Protein AF-A0A6J6LX44-F1 (afdb_monomer_lite)

Structure (mmCIF, N/CA/C/O backbone):
data_AF-A0A6J6LX44-F1
#
_entry.id   AF-A0A6J6LX44-F1
#
loop_
_atom_site.group_PDB
_atom_site.id
_atom_site.type_symbol
_atom_site.label_atom_id
_atom_site.label_alt_id
_atom_site.label_comp_id
_atom_site.label_asym_id
_atom_site.label_entity_id
_atom_site.label_seq_id
_atom_site.pdbx_PDB_ins_code
_atom_site.Cartn_x
_atom_site.Cartn_y
_atom_site.Cartn_z
_atom_site.occupancy
_atom_site.B_iso_or_equiv
_atom_site.auth_seq_id
_atom_site.auth_comp_id
_atom_site.auth_asym_id
_atom_site.auth_atom_id
_atom_site.pdbx_PDB_model_num
ATOM 1 N N . MET A 1 1 ? 4.984 -3.266 -17.856 1.00 86.38 1 MET A N 1
ATOM 2 C CA . MET A 1 1 ? 5.104 -4.556 -17.162 1.00 86.38 1 MET A CA 1
ATOM 3 C C . MET A 1 1 ? 6.477 -5.105 -17.465 1.00 86.38 1 MET A C 1
ATOM 5 O O . MET A 1 1 ? 6.899 -4.957 -18.605 1.00 86.38 1 MET A O 1
ATOM 9 N N . TRP A 1 2 ? 7.186 -5.632 -16.472 1.00 90.56 2 TRP A N 1
ATOM 10 C CA . TRP A 1 2 ? 8.368 -6.455 -16.736 1.00 90.56 2 TRP A CA 1
ATOM 11 C C . TRP A 1 2 ? 7.981 -7.790 -17.385 1.00 90.56 2 TRP A C 1
ATOM 13 O O . TRP A 1 2 ? 6.806 -8.147 -17.423 1.00 90.56 2 TRP A O 1
ATOM 23 N N . ASP A 1 3 ? 8.971 -8.530 -17.876 1.00 96.00 3 ASP A N 1
ATOM 24 C CA . ASP A 1 3 ? 8.762 -9.806 -18.579 1.00 96.00 3 ASP A CA 1
ATOM 25 C C . ASP A 1 3 ? 8.414 -10.973 -17.625 1.00 96.00 3 ASP A C 1
ATOM 27 O O . ASP A 1 3 ? 8.416 -12.133 -18.029 1.00 96.00 3 ASP A O 1
ATOM 31 N N . ASP A 1 4 ? 8.152 -10.675 -16.347 1.00 96.44 4 ASP A N 1
ATOM 32 C CA . ASP A 1 4 ? 7.800 -11.634 -15.293 1.00 96.44 4 ASP A CA 1
ATOM 33 C C . ASP A 1 4 ? 6.288 -11.750 -15.031 1.00 96.44 4 ASP A C 1
ATOM 35 O O . ASP A 1 4 ? 5.885 -12.483 -14.130 1.00 96.44 4 ASP A O 1
ATOM 39 N N . ASP A 1 5 ? 5.462 -11.020 -15.785 1.00 94.94 5 ASP A N 1
ATOM 40 C CA . ASP A 1 5 ? 3.997 -10.968 -15.672 1.00 94.94 5 ASP A CA 1
ATOM 41 C C . ASP A 1 5 ? 3.430 -10.501 -14.309 1.00 94.94 5 ASP A C 1
ATOM 43 O O . ASP A 1 5 ? 2.211 -10.487 -14.130 1.00 94.94 5 ASP A O 1
ATOM 47 N N . TRP A 1 6 ? 4.266 -10.028 -13.372 1.00 96.62 6 TRP A N 1
ATOM 48 C CA . TRP A 1 6 ? 3.835 -9.584 -12.035 1.00 96.62 6 TRP A CA 1
ATOM 49 C C . TRP A 1 6 ? 4.286 -8.179 -11.641 1.00 96.62 6 TRP A C 1
ATOM 51 O O . TRP A 1 6 ? 3.507 -7.408 -11.074 1.00 96.62 6 TRP A O 1
ATOM 61 N N . THR A 1 7 ? 5.540 -7.825 -11.904 1.00 96.50 7 THR A N 1
ATOM 62 C CA . THR A 1 7 ? 6.130 -6.571 -11.434 1.00 96.50 7 THR A CA 1
ATOM 63 C C . THR A 1 7 ? 5.613 -5.353 -12.204 1.00 96.50 7 THR A C 1
ATOM 65 O O . THR A 1 7 ? 6.103 -4.986 -13.280 1.00 96.50 7 THR A O 1
ATOM 68 N N . ALA A 1 8 ? 4.636 -4.667 -11.612 1.00 97.31 8 ALA A N 1
ATOM 69 C CA . ALA A 1 8 ? 4.163 -3.376 -12.093 1.00 97.31 8 ALA A CA 1
ATOM 70 C C . ALA A 1 8 ? 5.174 -2.264 -11.761 1.00 97.31 8 ALA A C 1
ATOM 72 O O . ALA A 1 8 ? 5.498 -2.022 -10.600 1.00 97.31 8 ALA A O 1
ATOM 73 N N . VAL A 1 9 ? 5.639 -1.552 -12.791 1.00 97.12 9 VAL A N 1
ATOM 74 C CA . VAL A 1 9 ? 6.546 -0.399 -12.670 1.00 97.12 9 VAL A CA 1
ATOM 75 C C . VAL A 1 9 ? 5.939 0.854 -13.293 1.00 97.12 9 VAL A C 1
ATOM 77 O O . VAL A 1 9 ? 5.132 0.768 -14.223 1.00 97.12 9 VAL A O 1
ATOM 80 N N . THR A 1 10 ? 6.340 2.023 -12.796 1.00 97.56 10 THR A N 1
ATOM 81 C CA . THR A 1 10 ? 6.007 3.315 -13.406 1.00 97.56 10 T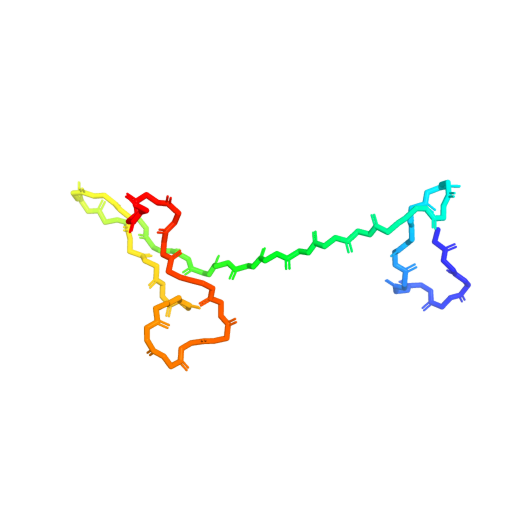HR A CA 1
ATOM 82 C C . THR A 1 10 ? 6.700 3.451 -14.763 1.00 97.56 10 THR A C 1
ATOM 84 O O . THR A 1 10 ? 7.832 3.004 -14.947 1.00 97.56 10 THR A O 1
ATOM 87 N N . ALA A 1 11 ? 6.023 4.070 -15.736 1.00 96.56 11 ALA A N 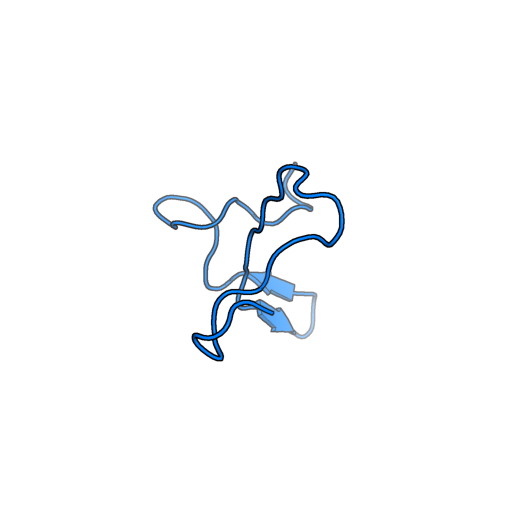1
ATOM 88 C CA . ALA A 1 11 ? 6.564 4.231 -17.090 1.00 96.56 11 ALA A CA 1
ATOM 89 C C . ALA A 1 11 ? 7.817 5.127 -17.137 1.00 96.56 11 ALA A C 1
ATOM 91 O O . ALA A 1 11 ? 8.629 4.999 -18.049 1.00 96.56 11 ALA A O 1
ATOM 92 N N . ASP A 1 12 ? 7.964 6.024 -16.161 1.00 97.56 12 ASP A N 1
ATOM 93 C CA . ASP A 1 12 ? 9.068 6.977 -16.043 1.00 97.56 12 ASP A CA 1
ATOM 94 C C . ASP A 1 12 ? 10.179 6.515 -15.082 1.00 97.56 12 ASP A C 1
ATOM 96 O O . ASP A 1 12 ? 11.182 7.208 -14.922 1.00 97.56 12 ASP A O 1
ATOM 100 N N . GLY A 1 13 ? 10.013 5.362 -14.425 1.00 97.19 13 GLY A N 1
ATOM 101 C CA . GLY A 1 13 ? 10.961 4.849 -13.434 1.00 97.19 13 GLY A CA 1
ATOM 102 C C . GLY A 1 13 ? 11.010 5.642 -12.121 1.00 97.19 13 GLY A C 1
ATOM 103 O O . GLY A 1 13 ? 11.878 5.384 -11.285 1.00 97.19 13 GLY A O 1
ATOM 104 N N . SER A 1 14 ? 10.099 6.595 -11.905 1.00 98.44 14 SER A N 1
ATOM 105 C CA . SER A 1 14 ? 10.017 7.345 -10.649 1.00 98.44 14 SER A CA 1
ATOM 106 C C . SER A 1 14 ? 9.568 6.455 -9.487 1.00 98.44 14 SER A C 1
ATOM 108 O O . SER A 1 14 ? 8.888 5.444 -9.667 1.00 98.44 14 SER A O 1
ATOM 110 N N . ARG A 1 15 ? 9.915 6.857 -8.258 1.00 98.44 15 ARG A N 1
ATOM 111 C CA . ARG A 1 15 ? 9.529 6.139 -7.029 1.00 98.44 15 ARG A CA 1
ATOM 112 C C . ARG A 1 15 ? 8.010 6.147 -6.823 1.00 98.44 15 ARG A C 1
ATOM 114 O O . ARG A 1 15 ? 7.366 7.169 -7.040 1.00 98.44 15 ARG A O 1
ATOM 121 N N . THR A 1 16 ? 7.480 5.043 -6.299 1.00 98.12 16 THR A N 1
ATOM 122 C CA . THR A 1 16 ? 6.082 4.895 -5.863 1.00 98.12 16 THR A CA 1
AT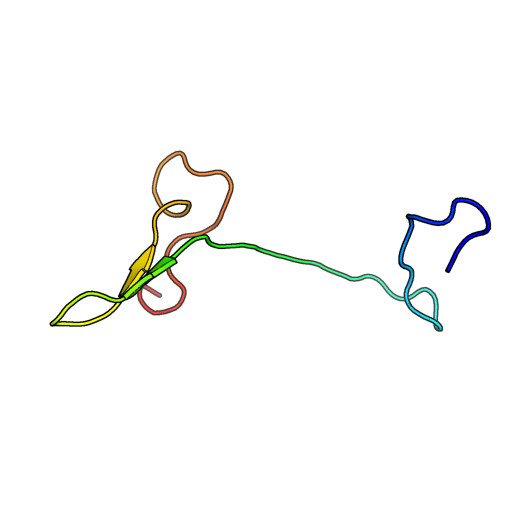OM 123 C C . THR A 1 16 ? 6.008 4.418 -4.408 1.00 98.12 16 THR A C 1
ATOM 125 O O . THR A 1 16 ? 6.988 3.897 -3.873 1.00 98.12 16 THR A O 1
ATOM 128 N N . ALA A 1 17 ? 4.859 4.610 -3.762 1.00 96.25 17 ALA A N 1
ATOM 129 C CA . ALA A 1 17 ? 4.548 4.092 -2.433 1.00 96.25 17 ALA A CA 1
ATOM 130 C C . ALA A 1 17 ? 3.071 3.672 -2.370 1.00 96.25 17 ALA A C 1
ATOM 132 O O . ALA A 1 17 ? 2.227 4.269 -3.037 1.00 96.25 17 ALA A O 1
ATOM 133 N N . GLN A 1 18 ? 2.760 2.672 -1.545 1.00 95.00 18 GLN A N 1
ATOM 134 C CA . GLN A 1 18 ? 1.408 2.148 -1.348 1.00 95.00 18 GLN A CA 1
ATOM 135 C C . GLN A 1 18 ? 1.147 1.897 0.141 1.00 95.00 18 GLN A C 1
ATOM 137 O O . GLN A 1 18 ? 2.051 1.517 0.881 1.00 95.00 18 GLN A O 1
ATOM 142 N N . TYR A 1 19 ? -0.110 2.074 0.543 1.00 91.69 19 TYR A N 1
ATOM 143 C CA . TYR A 1 19 ? -0.676 1.559 1.788 1.00 91.69 19 TYR A CA 1
ATOM 144 C C . TYR A 1 19 ? -1.995 0.848 1.471 1.00 91.69 19 TYR A C 1
ATOM 146 O O . TYR A 1 19 ? -2.637 1.164 0.468 1.00 91.69 19 TYR A O 1
ATOM 154 N N . GLU A 1 20 ? -2.413 -0.086 2.324 1.00 93.56 20 GLU A N 1
ATOM 155 C CA . GLU A 1 20 ? -3.646 -0.856 2.139 1.00 93.56 20 GLU A CA 1
ATOM 156 C C . GLU A 1 20 ? -4.404 -1.027 3.460 1.00 93.56 20 GLU A C 1
ATOM 158 O O . GLU A 1 20 ? -3.809 -1.283 4.509 1.00 93.56 20 GLU A O 1
ATOM 163 N N . HIS A 1 21 ? -5.731 -0.916 3.400 1.00 94.44 21 HIS A N 1
ATOM 164 C CA . HIS A 1 21 ? -6.637 -1.281 4.484 1.00 94.44 21 HIS A CA 1
ATOM 165 C C . HIS A 1 21 ? -7.734 -2.204 3.969 1.00 94.44 21 HIS A C 1
ATOM 167 O O . HIS A 1 21 ? -8.362 -1.922 2.950 1.00 94.44 21 HIS A O 1
ATOM 173 N N . THR A 1 22 ? -8.039 -3.241 4.743 1.00 94.56 22 THR A N 1
ATOM 174 C CA . THR A 1 22 ? -9.315 -3.946 4.653 1.00 94.56 22 THR A CA 1
ATOM 175 C C . THR A 1 22 ? -10.292 -3.239 5.578 1.00 94.56 22 THR A C 1
ATOM 177 O O . THR A 1 22 ? -9.982 -2.978 6.742 1.00 94.56 22 THR A O 1
ATOM 180 N N . MET A 1 23 ? -11.463 -2.894 5.055 1.00 94.88 23 MET A N 1
ATOM 181 C CA . MET A 1 23 ? -12.452 -2.090 5.765 1.00 94.88 23 MET A CA 1
ATOM 182 C C . MET A 1 23 ? -13.829 -2.725 5.659 1.00 94.88 23 MET A C 1
ATOM 184 O O . MET A 1 23 ? -14.151 -3.358 4.652 1.00 94.88 23 MET A O 1
ATOM 188 N N . VAL A 1 24 ? -14.650 -2.514 6.683 1.00 96.88 24 VAL A N 1
ATOM 189 C CA . VAL A 1 24 ? -16.061 -2.904 6.682 1.00 96.88 24 VAL A CA 1
ATOM 190 C C . VAL A 1 24 ? -16.933 -1.673 6.894 1.00 96.88 24 VAL A C 1
ATOM 192 O O . VAL A 1 24 ? -16.671 -0.844 7.764 1.00 96.88 24 VAL A O 1
ATOM 195 N N . VAL A 1 25 ? -17.972 -1.539 6.070 1.00 97.50 25 VAL A N 1
ATOM 196 C CA . VAL A 1 25 ? -18.999 -0.510 6.254 1.00 97.50 25 VAL A CA 1
ATOM 197 C C . VAL A 1 25 ? -19.941 -0.972 7.358 1.00 97.50 25 VAL A C 1
ATOM 199 O O . VAL A 1 25 ? -20.461 -2.087 7.318 1.00 97.50 25 VAL A O 1
ATOM 202 N N . THR A 1 26 ? -20.169 -0.107 8.335 1.00 97.06 26 THR A N 1
ATOM 203 C CA . THR A 1 26 ? -21.109 -0.322 9.434 1.00 97.06 26 THR A CA 1
ATOM 204 C C . THR A 1 26 ? -22.296 0.627 9.283 1.00 97.06 26 THR A C 1
ATOM 206 O O . THR A 1 26 ? -22.327 1.480 8.396 1.00 97.06 26 THR A O 1
ATOM 209 N N . LYS A 1 27 ? -23.308 0.491 10.146 1.00 98.12 27 LYS A N 1
ATOM 210 C CA . LYS A 1 27 ? -24.475 1.386 10.137 1.00 98.12 27 LYS A CA 1
ATOM 211 C C . LYS A 1 27 ? -24.083 2.860 10.305 1.00 98.12 27 LYS A C 1
ATOM 213 O O . LYS A 1 27 ? -24.700 3.726 9.692 1.00 98.12 27 LYS A O 1
ATOM 218 N N . ASP A 1 28 ? -23.072 3.114 11.131 1.00 96.88 28 ASP A N 1
ATOM 219 C CA . ASP A 1 28 ? -22.716 4.454 11.596 1.00 96.88 28 ASP A CA 1
ATOM 220 C C . ASP A 1 28 ? -21.386 4.953 10.995 1.00 96.88 28 ASP A C 1
ATOM 222 O O . ASP A 1 28 ? -20.911 6.030 11.353 1.00 96.88 28 ASP A O 1
ATOM 226 N N . GLY A 1 29 ? -20.770 4.195 10.076 1.00 94.12 29 GLY A N 1
ATOM 227 C CA . GLY A 1 29 ? -19.523 4.597 9.429 1.00 94.12 29 GLY A CA 1
ATOM 228 C C . GLY A 1 29 ? -18.732 3.449 8.804 1.00 94.12 29 GLY A C 1
ATOM 229 O O . GLY A 1 29 ? -19.281 2.580 8.130 1.00 94.12 29 GLY A O 1
ATOM 230 N N . VAL A 1 30 ? -17.412 3.482 8.995 1.00 94.31 30 VAL A N 1
ATOM 231 C CA . VAL A 1 30 ? -16.460 2.499 8.459 1.00 94.31 30 VAL A CA 1
ATOM 232 C C . VAL A 1 30 ? -15.489 2.087 9.558 1.00 94.31 30 VAL A C 1
ATOM 234 O O . VAL A 1 30 ? -14.928 2.937 10.250 1.00 94.31 30 VAL A O 1
ATOM 237 N N . GLU A 1 31 ? -15.259 0.787 9.687 1.00 91.88 31 GLU A N 1
ATOM 238 C CA . GLU A 1 31 ? -14.248 0.214 10.570 1.00 91.88 31 GLU A CA 1
ATOM 239 C C . GLU A 1 31 ? -13.045 -0.269 9.749 1.00 91.88 31 GLU A C 1
ATOM 241 O O . GLU A 1 31 ? -13.198 -0.937 8.722 1.00 91.88 31 GLU A O 1
ATOM 246 N N . VAL A 1 32 ? -11.837 0.085 10.199 1.00 93.69 32 VAL A N 1
ATOM 247 C CA . VAL A 1 32 ? -10.570 -0.343 9.588 1.00 93.69 32 VAL A CA 1
ATOM 248 C C . VAL A 1 32 ? -10.081 -1.600 10.297 1.00 93.69 32 VAL A C 1
ATOM 250 O O . VAL A 1 32 ? -9.654 -1.535 11.444 1.00 93.69 32 VAL A O 1
ATOM 253 N N . LEU A 1 33 ? -10.111 -2.735 9.598 1.00 92.88 33 LEU A N 1
ATOM 254 C CA . LEU A 1 33 ? -9.794 -4.048 10.167 1.00 92.88 33 LEU A CA 1
ATOM 255 C C . LEU A 1 33 ? -8.286 -4.322 10.251 1.00 92.88 33 LEU A C 1
ATOM 257 O O . LEU A 1 33 ? -7.852 -5.146 11.049 1.00 92.88 33 LEU A O 1
ATOM 261 N N . THR A 1 34 ? -7.483 -3.663 9.410 1.00 93.31 34 THR 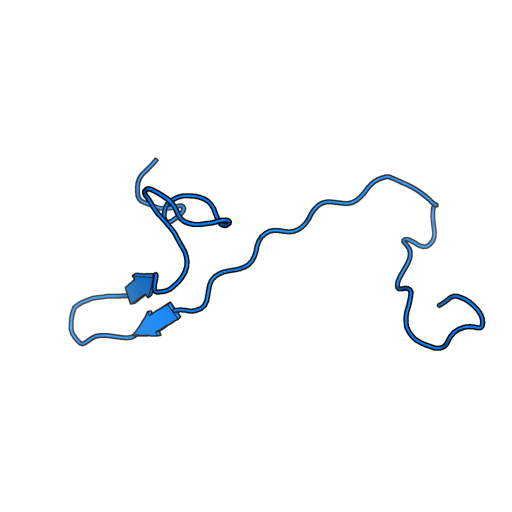A N 1
ATOM 262 C CA . THR A 1 34 ? -6.040 -3.941 9.270 1.00 93.31 34 THR A C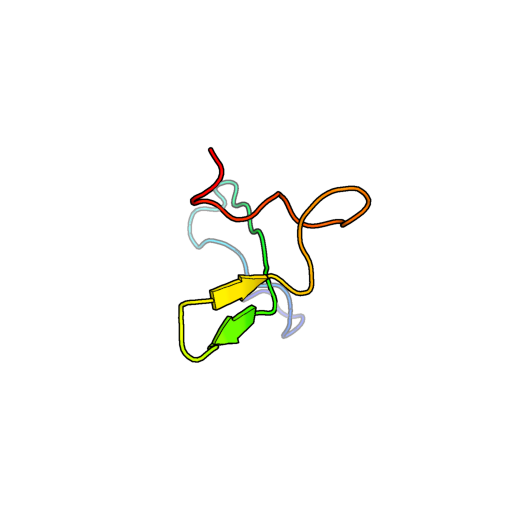A 1
ATOM 263 C C . THR A 1 34 ? -5.145 -2.728 9.543 1.00 93.31 34 THR A C 1
ATOM 265 O O . THR A 1 34 ? -4.026 -2.661 9.037 1.00 93.31 34 THR A O 1
ATOM 268 N N . GLY A 1 35 ? -5.617 -1.768 10.343 1.00 91.56 35 GLY A N 1
ATOM 269 C CA . GLY A 1 35 ? -4.871 -0.569 10.747 1.00 91.56 35 GLY A CA 1
ATOM 270 C C . GLY A 1 35 ? -4.809 -0.392 12.268 1.00 91.56 35 GLY A C 1
ATOM 271 O O . GLY A 1 35 ? -5.495 -1.089 13.012 1.00 91.56 35 GLY A O 1
ATOM 272 N N . GLY A 1 36 ? -4.002 0.562 12.738 1.00 84.75 36 GLY A N 1
ATOM 273 C CA . GLY A 1 36 ? -3.905 0.928 14.160 1.00 84.75 36 GLY A CA 1
ATOM 274 C C . GLY A 1 36 ? -2.723 0.307 14.916 1.00 84.75 36 GLY A C 1
ATOM 275 O O . GLY A 1 36 ? -1.732 -0.118 14.326 1.00 84.75 36 GLY A O 1
ATOM 276 N N . ALA A 1 37 ? -2.787 0.319 16.252 1.00 85.62 37 ALA A N 1
ATOM 277 C CA . ALA A 1 37 ? -1.668 -0.079 17.107 1.00 85.62 37 ALA A CA 1
ATOM 278 C C . ALA A 1 37 ? -1.279 -1.552 16.889 1.00 85.62 37 ALA A C 1
ATOM 280 O O . ALA A 1 37 ? -2.085 -2.454 17.099 1.00 85.62 37 ALA A O 1
ATOM 281 N N . GLY A 1 38 ? -0.028 -1.785 16.484 1.00 85.88 38 GLY A N 1
ATOM 282 C CA . GLY A 1 38 ? 0.492 -3.123 16.188 1.00 85.88 38 GLY A CA 1
ATOM 283 C C . GLY A 1 38 ? 0.141 -3.659 14.794 1.00 85.88 38 GLY A C 1
ATOM 284 O O . GLY A 1 38 ? 0.595 -4.747 14.449 1.00 85.88 38 GLY A O 1
ATOM 285 N N . ALA A 1 39 ? -0.616 -2.915 13.981 1.00 87.81 39 ALA A N 1
ATOM 286 C CA . ALA A 1 39 ? -0.861 -3.263 12.586 1.00 87.81 39 ALA A CA 1
ATOM 287 C C . ALA A 1 39 ? 0.300 -2.819 11.680 1.00 87.81 39 ALA A C 1
ATOM 289 O O . ALA A 1 39 ? 1.025 -1.870 11.979 1.00 87.81 39 ALA A O 1
ATOM 290 N N . VAL A 1 40 ? 0.455 -3.502 10.541 1.00 85.94 40 VAL A N 1
ATOM 291 C CA . VAL A 1 40 ? 1.438 -3.134 9.502 1.00 85.94 40 VAL A CA 1
ATOM 292 C C . VAL A 1 40 ? 0.993 -1.881 8.742 1.00 85.94 40 VAL A C 1
ATOM 294 O O . VAL A 1 40 ? 1.824 -1.125 8.244 1.00 85.94 40 VAL A O 1
ATOM 297 N N . SER A 1 41 ? -0.318 -1.646 8.667 1.00 90.06 41 SER A N 1
ATOM 298 C CA . SER A 1 41 ? -0.876 -0.471 8.014 1.00 90.06 41 SER A CA 1
ATOM 299 C C . SER A 1 41 ? -1.123 0.665 9.020 1.00 90.06 41 SER A C 1
ATOM 301 O O . SER A 1 41 ? -1.440 0.386 10.181 1.00 90.06 41 SER A O 1
ATOM 303 N N . PRO A 1 42 ? -1.008 1.942 8.608 1.00 88.62 42 PRO A N 1
ATOM 304 C CA . PRO A 1 42 ? -1.250 3.095 9.471 1.00 88.62 42 PRO A CA 1
ATOM 305 C C . PRO A 1 42 ? -2.632 3.115 10.139 1.00 88.62 42 PRO A C 1
ATOM 307 O O . PRO A 1 42 ? -3.540 2.354 9.823 1.00 88.62 42 PRO A O 1
ATOM 310 N N . SER A 1 43 ? -2.819 4.031 11.084 1.00 89.00 43 SER A N 1
ATOM 311 C CA . SER A 1 43 ? -4.156 4.347 11.589 1.00 89.00 43 SER A CA 1
ATOM 312 C C . SER A 1 43 ? -5.055 4.864 10.463 1.00 89.00 43 SER A C 1
ATOM 314 O O . SER A 1 43 ? -4.569 5.460 9.498 1.00 89.00 43 SER A O 1
ATOM 316 N N . ALA A 1 44 ? -6.372 4.709 10.635 1.00 88.31 44 ALA A N 1
ATOM 317 C CA . ALA A 1 44 ? -7.355 5.235 9.698 1.00 88.31 44 ALA A CA 1
ATOM 318 C C . ALA A 1 44 ? -7.077 6.718 9.360 1.00 88.31 44 ALA A C 1
ATOM 320 O O . ALA A 1 44 ? -6.836 7.514 10.273 1.00 88.31 44 ALA A O 1
ATOM 321 N N . PRO A 1 45 ? -7.123 7.123 8.077 1.00 83.00 45 PRO A N 1
ATOM 322 C CA . PRO A 1 45 ? -6.641 8.437 7.643 1.00 83.00 45 PRO A CA 1
ATOM 323 C C . PRO A 1 45 ? -7.456 9.621 8.182 1.00 83.00 45 PRO A C 1
ATOM 325 O O . PRO A 1 45 ? -6.973 10.751 8.135 1.00 83.00 45 PRO A O 1
ATOM 328 N N . TRP A 1 46 ? -8.663 9.370 8.696 1.00 87.00 46 TRP A N 1
ATOM 329 C CA . TRP A 1 46 ? -9.523 10.357 9.358 1.00 87.00 46 TRP A CA 1
ATOM 330 C C . TRP A 1 46 ? -9.240 10.536 10.857 1.00 87.00 46 TRP A C 1
ATOM 332 O O . TRP A 1 46 ? -9.790 11.449 11.459 1.00 87.00 46 TRP A O 1
ATOM 342 N N . ASN A 1 47 ? -8.370 9.717 11.455 1.00 81.06 47 ASN A N 1
ATOM 343 C CA . ASN A 1 47 ? -7.933 9.850 12.851 1.00 81.06 47 ASN A CA 1
ATOM 344 C C . ASN A 1 47 ? -6.631 10.668 12.980 1.00 81.06 47 ASN A C 1
ATOM 346 O O . ASN A 1 47 ? -5.848 10.431 13.900 1.00 81.06 47 ASN A O 1
ATOM 350 N N . ARG A 1 48 ? -6.357 11.549 12.010 1.00 65.12 48 ARG A N 1
ATOM 351 C CA . ARG A 1 48 ? -5.169 12.411 11.996 1.00 65.12 48 ARG A CA 1
ATOM 352 C C . ARG A 1 48 ? -5.316 13.617 12.909 1.00 65.12 48 ARG A C 1
ATOM 354 O O . ARG A 1 48 ? -6.436 14.165 12.976 1.00 65.12 48 ARG A O 1
#

Organism: NCBI:txid449393

Secondary structure (DSSP, 8-state):
--TTSS----TT----------EEEETTEEEESSBSTT-SBPSPTT--

InterPro domains:
  IPR036005 Creatinase/aminopeptidase-like [G3DSA:3.90.230.10] (1-36)
  IPR036005 Creatinase/aminopeptidase-like [SSF55920] (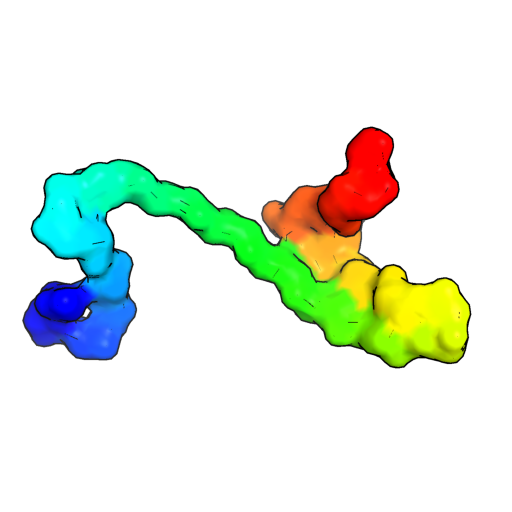3-35)

Foldseek 3Di:
DPPPVPDDADPVNDDDDDFDFDWDADPVGIDTPQEDDPHPGHDDPVVD

pLDDT: mean 92.43, std 6.08, range [65.12, 98.44]

Radius of gyration: 15.69 Å; chains: 1; bounding box: 35×24×36 Å

Sequence (48 aa):
MWDDDWTAVTADGSRTAQYEHTMVVTKDGVEVLTGGAGAVSPSAPWNR